Protein AF-W6JVX7-F1 (afdb_monomer)

Organism: NCBI:txid1193182

Structure (mmCIF, N/CA/C/O backbone):
data_AF-W6JVX7-F1
#
_entry.id   AF-W6JVX7-F1
#
loop_
_atom_site.group_PDB
_atom_site.id
_atom_site.type_symbol
_atom_site.label_atom_id
_atom_site.label_alt_id
_atom_site.label_comp_id
_atom_site.label_asym_id
_atom_site.label_entity_id
_atom_site.label_seq_id
_atom_site.pdbx_PDB_ins_code
_atom_site.Cartn_x
_atom_site.Cartn_y
_atom_site.Cartn_z
_atom_site.occupancy
_atom_site.B_iso_or_equiv
_atom_site.auth_seq_id
_atom_site.auth_comp_id
_atom_site.auth_asym_id
_atom_site.auth_atom_id
_atom_site.pdbx_PDB_model_num
ATOM 1 N N . MET A 1 1 ? -18.681 12.977 69.802 1.00 47.47 1 MET A N 1
ATOM 2 C CA . MET A 1 1 ? -18.316 13.254 68.398 1.00 47.47 1 MET A CA 1
ATOM 3 C C . MET A 1 1 ? -19.571 13.137 67.555 1.00 47.47 1 MET A C 1
ATOM 5 O O . MET A 1 1 ? -20.124 12.045 67.528 1.00 47.47 1 MET A O 1
ATOM 9 N N . PRO A 1 2 ? -20.084 14.218 66.951 1.00 42.41 2 PRO A N 1
ATOM 10 C CA . PRO A 1 2 ? -21.195 14.094 66.021 1.00 42.41 2 PRO A CA 1
ATOM 11 C C . PRO A 1 2 ? -20.660 13.590 64.672 1.00 42.41 2 PRO A C 1
ATOM 13 O O . PRO A 1 2 ? -19.755 14.192 64.097 1.00 42.41 2 PRO A O 1
ATOM 16 N N . MET A 1 3 ? -21.196 12.466 64.189 1.00 44.97 3 MET A N 1
ATOM 17 C CA . MET A 1 3 ? -21.076 12.065 62.786 1.00 44.97 3 MET A CA 1
ATOM 18 C C . MET A 1 3 ? -21.808 13.112 61.947 1.00 44.97 3 MET A C 1
ATOM 20 O O . MET A 1 3 ? -23.025 13.249 62.044 1.00 44.97 3 MET A O 1
ATOM 24 N N . VAL A 1 4 ? -21.063 13.867 61.144 1.00 48.16 4 VAL A N 1
ATOM 25 C CA . VAL A 1 4 ? -21.635 14.713 60.099 1.00 48.16 4 VAL A CA 1
ATOM 26 C C . VAL A 1 4 ? -22.159 13.772 59.017 1.00 48.16 4 VAL A C 1
ATOM 28 O O . VAL A 1 4 ? -21.387 13.231 58.231 1.00 48.16 4 VAL A O 1
ATOM 31 N N . THR A 1 5 ? -23.469 13.534 59.002 1.00 51.91 5 THR A N 1
ATOM 32 C CA . THR A 1 5 ? -24.181 12.961 57.854 1.00 51.91 5 THR A CA 1
ATOM 33 C C . THR A 1 5 ? -24.071 13.951 56.696 1.00 51.91 5 THR A C 1
ATOM 35 O O . THR A 1 5 ? -24.864 14.885 56.575 1.00 51.91 5 THR A O 1
ATOM 38 N N . GLY A 1 6 ? -23.014 13.806 55.899 1.00 53.47 6 GLY A N 1
ATOM 39 C CA . GLY A 1 6 ? -22.740 14.618 54.720 1.00 53.47 6 GLY A CA 1
ATOM 40 C C . GLY A 1 6 ? -23.615 14.201 53.548 1.00 53.47 6 GLY A C 1
ATOM 41 O O . GLY A 1 6 ? -23.115 13.569 52.631 1.00 53.47 6 GLY A O 1
ATOM 42 N N . ASP A 1 7 ? -24.907 14.534 53.592 1.00 57.56 7 ASP A N 1
ATOM 43 C CA . ASP A 1 7 ? -25.826 14.152 52.510 1.00 57.56 7 ASP A CA 1
ATOM 44 C C . ASP A 1 7 ? -26.900 15.208 52.195 1.00 57.56 7 ASP A C 1
ATOM 46 O O . ASP A 1 7 ? -28.020 14.899 51.795 1.00 57.56 7 ASP A O 1
ATOM 50 N N . ASN A 1 8 ? -26.594 16.497 52.399 1.00 59.25 8 ASN A N 1
ATOM 51 C CA . ASN A 1 8 ? -27.562 17.562 52.103 1.00 59.25 8 ASN A CA 1
ATOM 52 C C . ASN A 1 8 ? -26.973 18.827 51.460 1.00 59.25 8 ASN A C 1
ATOM 54 O O . ASN A 1 8 ? -27.542 19.907 51.595 1.00 59.25 8 ASN A O 1
ATOM 58 N N . THR A 1 9 ? -25.843 18.717 50.760 1.00 68.94 9 THR A N 1
ATOM 59 C CA . THR A 1 9 ? -25.212 19.852 50.056 1.00 68.94 9 THR A CA 1
ATOM 60 C C . THR A 1 9 ? -25.571 19.939 48.576 1.00 68.94 9 THR A C 1
ATOM 62 O O . THR A 1 9 ? -25.204 20.914 47.929 1.00 68.94 9 THR A O 1
ATOM 65 N N . LEU A 1 10 ? -26.302 18.962 48.032 1.00 75.88 10 LEU A N 1
ATOM 66 C CA . LEU A 1 10 ? -26.732 18.998 46.636 1.00 75.88 10 LEU A CA 1
ATOM 67 C C . LEU A 1 10 ? -27.781 20.090 46.441 1.00 75.88 10 LEU A C 1
ATOM 69 O O . LEU A 1 10 ? -28.845 20.068 47.084 1.00 75.88 10 LEU A O 1
ATOM 73 N N . LEU A 1 11 ? -27.491 21.019 45.534 1.00 87.06 11 LEU A N 1
ATOM 74 C CA . LEU A 1 11 ? -28.440 22.042 45.128 1.00 87.06 11 LEU A CA 1
ATOM 75 C C . LEU A 1 11 ? -29.632 21.374 44.420 1.00 87.06 11 LEU A C 1
ATOM 77 O O . LEU A 1 11 ? -29.508 20.266 43.893 1.00 87.06 11 LEU A O 1
ATOM 81 N N . PRO A 1 12 ? -30.808 22.023 44.374 1.00 86.38 12 PRO 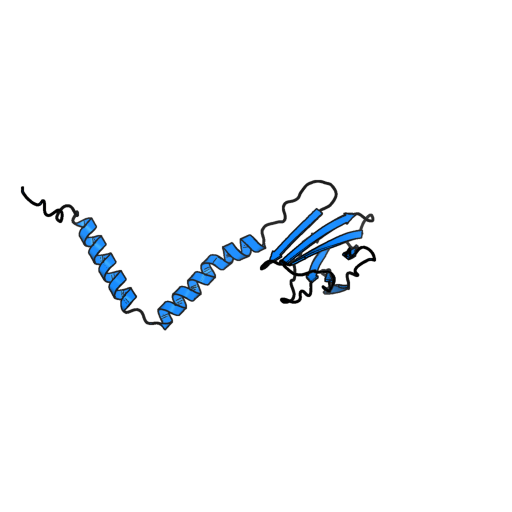A N 1
ATOM 82 C CA . PRO A 1 12 ? -31.968 21.481 43.665 1.00 86.38 12 PRO A CA 1
ATOM 83 C C . PRO A 1 12 ? -31.674 21.110 42.201 1.00 86.38 12 PRO A C 1
ATOM 85 O O . PRO A 1 12 ? -32.183 20.103 41.714 1.00 86.38 12 PRO A O 1
ATOM 88 N N . ALA A 1 13 ? -30.808 21.877 41.531 1.00 85.12 13 ALA A N 1
ATOM 89 C CA . ALA A 1 13 ? -30.354 21.595 40.170 1.00 85.12 13 ALA A CA 1
ATOM 90 C C . ALA A 1 13 ? -29.536 20.295 40.080 1.00 85.12 13 ALA A C 1
ATOM 92 O O . ALA A 1 13 ? -29.781 19.485 39.191 1.00 85.12 13 ALA A O 1
ATOM 93 N N . ASP A 1 14 ? -28.635 20.050 41.035 1.00 88.25 14 ASP A N 1
ATOM 94 C CA . ASP A 1 14 ? -27.823 18.828 41.066 1.00 88.25 14 ASP A CA 1
ATOM 95 C C . ASP A 1 14 ? -28.699 17.593 41.295 1.00 88.25 14 ASP A C 1
ATOM 97 O O . ASP A 1 14 ? -28.493 16.548 40.684 1.00 88.25 14 ASP A O 1
ATOM 101 N N . ARG A 1 15 ? -29.731 17.711 42.141 1.00 87.81 15 ARG A N 1
ATOM 102 C CA . ARG A 1 15 ? -30.694 16.622 42.375 1.00 87.81 15 ARG A CA 1
ATOM 103 C C . ARG A 1 15 ? -31.532 16.327 41.133 1.00 87.81 15 ARG A C 1
ATOM 105 O O . ARG A 1 15 ? -31.779 15.159 40.847 1.00 87.81 15 ARG A O 1
ATOM 112 N N . ALA A 1 16 ? -31.943 17.361 40.400 1.00 87.56 16 ALA A N 1
ATOM 113 C CA . ALA A 1 16 ? -32.663 17.204 39.139 1.00 87.56 16 ALA A CA 1
ATOM 114 C C . ALA A 1 16 ? -31.783 16.543 38.066 1.00 87.56 16 ALA A C 1
ATOM 116 O O . ALA A 1 16 ? -32.229 15.614 37.398 1.00 87.56 16 ALA A O 1
ATOM 117 N N . LEU A 1 17 ? -30.516 16.952 37.962 1.00 89.31 17 LEU A N 1
ATOM 118 C CA . LEU A 1 17 ? -29.544 16.329 37.065 1.00 89.31 17 LEU A CA 1
ATOM 119 C C . LEU A 1 17 ? -29.305 14.856 37.426 1.00 89.31 17 LEU A C 1
ATOM 121 O O . LEU A 1 17 ? -29.320 13.995 36.553 1.00 89.31 17 LEU A O 1
ATOM 125 N N . LEU A 1 18 ? -29.140 14.539 38.713 1.00 92.94 18 LEU A N 1
ATOM 126 C CA . LEU A 1 18 ? -28.975 13.159 39.178 1.00 92.94 18 LEU A CA 1
ATOM 127 C C . LEU A 1 18 ? -30.218 12.297 38.925 1.00 92.94 18 LEU A C 1
ATOM 129 O O . LEU A 1 18 ? -30.080 11.108 38.644 1.00 92.94 18 LEU A O 1
ATOM 133 N N . ALA A 1 19 ? -31.420 12.870 39.011 1.00 91.94 19 ALA A N 1
ATOM 134 C CA . ALA A 1 19 ? -32.652 12.174 38.650 1.00 91.94 19 ALA A CA 1
ATOM 135 C C . ALA A 1 19 ? -32.689 11.851 37.147 1.00 91.94 19 ALA A C 1
ATOM 137 O O . ALA A 1 19 ? -32.933 10.704 36.787 1.00 91.94 19 ALA A O 1
ATOM 138 N N . GLN A 1 20 ? -32.337 12.811 36.288 1.00 90.62 20 GLN A N 1
ATOM 139 C CA . GLN A 1 20 ? -32.249 12.591 34.840 1.00 90.62 20 GLN A CA 1
ATOM 140 C C . GLN A 1 20 ? -31.184 11.549 34.474 1.00 90.62 20 GLN A C 1
ATOM 142 O O . GLN A 1 20 ? -31.431 10.671 33.655 1.00 90.62 20 GLN A O 1
ATOM 147 N N . LEU A 1 21 ? -30.011 11.589 35.112 1.00 89.94 21 LEU A N 1
ATOM 148 C CA . LEU A 1 21 ? -28.963 10.586 34.900 1.00 89.94 21 LEU A CA 1
ATOM 149 C C . LEU A 1 21 ? -29.408 9.184 35.338 1.00 89.94 21 LEU A C 1
ATOM 151 O O . LEU A 1 21 ? -29.054 8.203 34.684 1.00 89.94 21 LEU A O 1
ATOM 155 N N . ARG A 1 22 ? -30.203 9.077 36.411 1.00 91.44 22 ARG A N 1
ATOM 156 C CA . ARG A 1 22 ? -30.812 7.805 36.836 1.00 91.44 22 ARG A CA 1
ATOM 157 C C . ARG A 1 22 ? -31.836 7.287 35.836 1.00 91.44 22 ARG A C 1
ATOM 159 O O . ARG A 1 22 ? -31.836 6.098 35.549 1.00 91.44 22 ARG A O 1
ATOM 166 N N . GLU A 1 23 ? -32.687 8.156 35.303 1.00 91.56 23 GLU A N 1
ATOM 167 C CA . GLU A 1 23 ? -33.650 7.774 34.264 1.00 91.56 23 GLU A CA 1
ATOM 168 C C . GLU A 1 23 ? -32.938 7.286 32.998 1.00 91.56 23 GLU A C 1
ATOM 170 O O . GLU A 1 23 ? -33.301 6.250 32.448 1.00 91.56 23 GLU A O 1
ATOM 175 N N . LEU A 1 24 ? -31.871 7.972 32.583 1.00 86.94 24 LEU A N 1
ATOM 176 C CA . LEU A 1 24 ? -31.071 7.581 31.422 1.00 86.94 24 LEU A CA 1
ATOM 177 C C . LEU A 1 24 ? -30.354 6.240 31.624 1.00 86.94 24 LEU A C 1
ATOM 179 O O . LEU A 1 24 ? -30.345 5.416 30.718 1.00 86.94 24 LEU A O 1
ATOM 183 N N . THR A 1 25 ? -29.793 5.993 32.810 1.00 88.19 25 THR A N 1
ATOM 184 C CA . THR A 1 25 ? -29.136 4.707 33.118 1.00 88.19 25 THR A CA 1
ATOM 185 C C . THR A 1 25 ? -30.131 3.556 33.251 1.00 88.19 25 THR A C 1
ATOM 187 O O . THR A 1 25 ? -29.822 2.437 32.850 1.00 88.19 25 THR A O 1
ATOM 190 N N . ALA A 1 26 ? -31.338 3.810 33.762 1.00 88.44 26 ALA A N 1
ATOM 191 C CA . ALA A 1 26 ? -32.409 2.814 33.757 1.00 88.44 26 ALA A CA 1
ATOM 192 C C . ALA A 1 26 ? -32.857 2.480 32.324 1.00 88.44 26 ALA A C 1
ATOM 194 O O . ALA A 1 26 ? -32.968 1.309 31.975 1.00 88.44 26 ALA A O 1
ATOM 195 N N . ALA A 1 27 ? -33.026 3.496 31.474 1.00 83.19 27 ALA A N 1
ATOM 196 C CA . ALA A 1 27 ? -33.360 3.308 30.065 1.00 83.19 27 ALA A CA 1
ATOM 197 C C . ALA A 1 27 ? -32.256 2.566 29.287 1.00 83.19 27 ALA A C 1
ATOM 199 O O . ALA A 1 27 ? -32.555 1.781 28.392 1.00 83.19 27 ALA A O 1
ATOM 200 N N . GLU A 1 28 ? -30.984 2.778 29.637 1.00 83.44 28 GLU A N 1
ATOM 201 C CA . GLU A 1 28 ? -29.858 2.025 29.075 1.00 83.44 28 GLU A CA 1
ATOM 202 C C . GLU A 1 28 ? -29.895 0.543 29.483 1.00 83.44 28 GLU A C 1
ATOM 204 O O . GLU A 1 28 ? -29.639 -0.325 28.652 1.00 83.44 28 GLU A O 1
ATOM 209 N N . ALA A 1 29 ? -30.267 0.236 30.730 1.00 83.62 29 ALA A N 1
ATOM 210 C CA . ALA A 1 29 ? -30.398 -1.142 31.210 1.00 83.62 29 ALA A CA 1
ATOM 211 C C . ALA A 1 29 ? -31.567 -1.907 30.559 1.00 83.62 29 ALA A C 1
ATOM 213 O O . ALA A 1 29 ? -31.525 -3.132 30.465 1.00 83.62 29 ALA A O 1
ATOM 214 N N . GLU A 1 30 ? -32.597 -1.191 30.110 1.00 88.56 30 GLU A N 1
ATOM 215 C CA . GLU A 1 30 ? -33.752 -1.740 29.387 1.00 88.56 30 GLU A CA 1
ATOM 216 C C . GLU A 1 30 ? -33.559 -1.738 27.860 1.00 88.56 30 GLU A C 1
ATOM 218 O O . GLU A 1 30 ? -34.461 -2.131 27.116 1.00 88.56 30 GLU A O 1
ATOM 223 N N . MET A 1 31 ? -32.392 -1.301 27.375 1.00 86.31 31 MET A N 1
ATOM 224 C CA . MET A 1 31 ? -32.110 -1.207 25.949 1.00 86.31 31 MET A CA 1
ATOM 225 C C . MET A 1 31 ? -32.071 -2.599 25.299 1.00 86.31 31 MET A C 1
ATOM 227 O O . MET A 1 31 ? -31.324 -3.468 25.752 1.00 86.31 31 MET A O 1
ATOM 231 N N . PRO A 1 32 ? -32.814 -2.814 24.200 1.00 91.69 32 PRO A N 1
ATOM 232 C CA . PRO A 1 32 ? -32.719 -4.041 23.419 1.00 91.69 32 PRO A CA 1
ATOM 233 C C . PRO A 1 32 ? -31.308 -4.284 22.855 1.00 91.69 32 PRO A C 1
ATOM 235 O O . PRO A 1 32 ? -30.628 -3.354 22.408 1.00 91.69 32 PRO A O 1
ATOM 238 N N . ASP A 1 33 ? -30.878 -5.548 22.835 1.00 85.88 33 ASP A N 1
ATOM 239 C CA . ASP A 1 33 ? -29.528 -5.945 22.402 1.00 85.88 33 ASP A CA 1
ATOM 240 C C . ASP A 1 33 ? -29.208 -5.536 20.953 1.00 85.88 33 ASP A C 1
ATOM 242 O O . ASP A 1 33 ? -28.068 -5.196 20.628 1.00 85.88 33 ASP A O 1
ATOM 246 N N . ASP A 1 34 ? -30.207 -5.545 20.072 1.00 76.06 34 ASP A N 1
ATOM 247 C CA . ASP A 1 34 ? -30.092 -5.132 18.672 1.00 76.06 34 ASP A CA 1
ATOM 248 C C . ASP A 1 34 ? -29.841 -3.623 18.531 1.00 76.06 34 ASP A C 1
ATOM 250 O O . ASP A 1 34 ? -29.006 -3.207 17.724 1.00 76.06 34 ASP A O 1
ATOM 254 N N . VAL A 1 35 ? -30.484 -2.807 19.366 1.00 83.06 35 VAL A N 1
ATOM 255 C CA . VAL A 1 35 ? -30.248 -1.359 19.447 1.00 83.06 35 VAL A CA 1
ATOM 256 C C . VAL A 1 35 ? -28.847 -1.073 19.987 1.00 83.06 35 VAL A C 1
ATOM 258 O O . VAL A 1 35 ? -28.127 -0.246 19.422 1.00 83.06 35 VAL A O 1
ATOM 261 N N . ALA A 1 36 ? -28.412 -1.800 21.019 1.00 82.25 36 ALA A N 1
ATOM 262 C CA . ALA A 1 36 ? -27.062 -1.671 21.561 1.00 82.25 36 ALA A CA 1
ATOM 263 C C . ALA A 1 36 ? -25.987 -2.065 20.529 1.00 82.25 36 ALA A C 1
ATOM 265 O O . ALA A 1 36 ? -24.951 -1.403 20.416 1.00 82.25 36 ALA A O 1
ATOM 266 N N . LEU A 1 37 ? -26.227 -3.123 19.746 1.00 78.00 37 LEU A N 1
ATOM 267 C CA . LEU A 1 37 ? -25.353 -3.535 18.645 1.00 78.00 37 LEU A CA 1
ATOM 268 C C . LEU A 1 37 ? -25.314 -2.495 17.522 1.00 78.00 37 LEU A C 1
ATOM 270 O O . LEU A 1 37 ? -24.227 -2.163 17.052 1.00 78.00 37 LEU A O 1
ATOM 274 N N . ALA A 1 38 ? -26.462 -1.946 17.123 1.00 74.62 38 ALA A N 1
ATOM 275 C CA . ALA A 1 38 ? -26.537 -0.896 16.110 1.00 74.62 38 ALA A CA 1
ATOM 276 C C . ALA A 1 38 ? -25.807 0.386 16.546 1.00 74.62 38 ALA A C 1
ATOM 278 O O . ALA A 1 38 ? -25.065 0.965 15.752 1.00 74.62 38 ALA A O 1
ATOM 279 N N . ALA A 1 39 ? -25.946 0.798 17.809 1.00 77.31 39 ALA A N 1
ATOM 280 C CA . ALA A 1 39 ? -25.241 1.956 18.357 1.00 77.31 39 ALA A CA 1
ATOM 281 C C . ALA A 1 39 ? -23.716 1.744 18.389 1.00 77.31 39 ALA A C 1
ATOM 283 O O . ALA A 1 39 ? -22.958 2.608 17.944 1.00 77.31 39 ALA A O 1
ATOM 284 N N . LYS A 1 40 ? -23.254 0.566 18.833 1.00 77.81 40 LYS A N 1
ATOM 285 C CA . LYS A 1 40 ? -21.827 0.189 18.811 1.00 77.81 40 LYS A CA 1
ATOM 286 C C . LYS A 1 40 ? -21.274 0.135 17.391 1.00 77.81 40 LYS A C 1
ATOM 288 O O . LYS A 1 40 ? -20.166 0.610 17.149 1.00 77.81 40 LYS A O 1
ATOM 293 N N . ALA A 1 41 ? -22.050 -0.411 16.456 1.00 70.56 41 ALA A N 1
ATOM 294 C CA . ALA A 1 41 ? -21.688 -0.432 15.049 1.00 70.56 41 ALA A CA 1
ATOM 295 C C . ALA A 1 41 ? -21.541 0.998 14.518 1.00 70.56 41 ALA A C 1
ATOM 297 O O . ALA A 1 41 ? -20.490 1.319 13.978 1.00 70.56 41 ALA A O 1
ATOM 298 N N . ALA A 1 42 ? -22.521 1.879 14.748 1.00 71.31 42 ALA A N 1
ATOM 299 C CA . ALA A 1 42 ? -22.484 3.277 14.316 1.00 71.31 42 ALA A CA 1
ATOM 300 C C . ALA A 1 42 ? -21.292 4.061 14.896 1.00 71.31 42 ALA A C 1
ATOM 302 O O . ALA A 1 42 ? -20.692 4.872 14.194 1.00 71.31 42 ALA A O 1
ATOM 303 N N . GLN A 1 43 ? -20.888 3.785 16.138 1.00 68.25 43 GLN A N 1
ATOM 304 C CA . GLN A 1 43 ? -19.709 4.415 16.735 1.00 68.25 43 GLN A CA 1
ATOM 305 C C . GLN A 1 43 ? -18.396 3.997 16.054 1.00 68.25 43 GLN A C 1
ATOM 307 O O . GLN A 1 43 ? -17.481 4.812 15.951 1.00 68.25 43 GLN A O 1
ATOM 312 N N . GLY A 1 44 ? -18.325 2.776 15.514 1.00 61.78 44 GLY A N 1
ATOM 313 C CA . GLY A 1 44 ? -17.215 2.350 14.658 1.00 61.78 44 GLY A CA 1
ATOM 314 C C . GLY A 1 44 ? -17.080 3.212 13.400 1.00 61.78 44 GLY A C 1
ATOM 315 O O . GLY A 1 44 ? -15.968 3.532 12.996 1.00 61.78 44 GLY A O 1
ATOM 316 N N . TRP A 1 45 ? -18.199 3.683 12.839 1.00 60.09 45 TRP A N 1
ATOM 317 C CA . TRP A 1 45 ? -18.188 4.586 11.683 1.00 60.09 45 TRP A CA 1
ATOM 318 C C . TRP A 1 45 ? -17.747 6.010 12.033 1.00 60.09 45 TRP A C 1
ATOM 320 O O . TRP A 1 45 ? -17.210 6.699 11.174 1.00 60.09 45 TRP A O 1
ATOM 330 N N . GLY A 1 46 ? -17.901 6.446 13.288 1.00 64.81 46 GLY A N 1
ATOM 331 C CA . GLY A 1 46 ? -17.446 7.769 13.732 1.00 64.81 46 GLY A CA 1
ATOM 332 C C . GLY A 1 46 ? -15.922 7.944 13.711 1.00 64.81 46 GLY A C 1
ATOM 333 O O . GLY A 1 46 ? -15.437 9.062 13.563 1.00 64.81 46 GLY A O 1
ATOM 334 N N . ASN A 1 47 ? -15.170 6.844 13.810 1.00 61.69 47 ASN A N 1
ATOM 335 C CA . ASN A 1 47 ? -13.707 6.852 13.739 1.00 61.69 47 ASN A CA 1
ATOM 336 C C . ASN A 1 47 ? -13.165 6.521 12.345 1.00 61.69 47 ASN A C 1
ATOM 338 O O . ASN A 1 47 ? -11.962 6.663 12.132 1.00 61.69 47 ASN A O 1
ATOM 342 N N . ILE A 1 48 ? -14.022 6.130 11.393 1.00 63.91 48 ILE A N 1
ATOM 343 C CA . ILE A 1 48 ? -13.595 5.813 10.024 1.00 63.91 48 ILE A CA 1
ATOM 344 C C . ILE A 1 48 ? -12.886 7.009 9.395 1.00 63.91 48 ILE A C 1
ATOM 346 O O . ILE A 1 48 ? -11.851 6.821 8.772 1.00 63.91 48 ILE A O 1
ATOM 350 N N . ASP A 1 49 ? -13.357 8.236 9.611 1.00 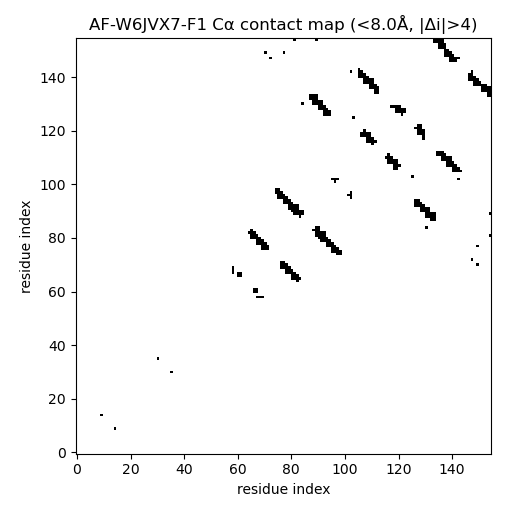63.97 49 ASP A N 1
ATOM 351 C CA . ASP A 1 49 ? -12.698 9.421 9.052 1.00 63.97 49 ASP A CA 1
ATOM 352 C C . ASP A 1 49 ? -11.315 9.673 9.669 1.00 63.97 49 ASP A C 1
ATOM 354 O O . ASP A 1 49 ? -10.402 10.107 8.972 1.00 63.97 49 ASP A O 1
ATOM 358 N N . ALA A 1 50 ? -11.121 9.363 10.955 1.00 63.75 50 ALA A N 1
ATOM 359 C CA . ALA A 1 50 ? -9.823 9.480 11.621 1.00 63.75 50 ALA A CA 1
ATOM 360 C C . ALA A 1 50 ? -8.852 8.371 11.183 1.00 63.75 50 ALA A C 1
ATOM 362 O O . ALA A 1 50 ? -7.667 8.631 10.976 1.00 63.75 50 ALA A O 1
ATOM 363 N N . GLU A 1 51 ? -9.351 7.149 10.994 1.00 62.00 51 GLU A N 1
ATOM 364 C CA . GLU A 1 51 ? -8.582 6.022 10.460 1.00 62.00 51 GLU A CA 1
ATOM 365 C C . GLU A 1 51 ? -8.224 6.235 8.981 1.00 62.00 51 GLU A C 1
ATOM 367 O O . GLU A 1 51 ? -7.083 6.007 8.581 1.00 62.00 51 GLU A O 1
ATOM 372 N N . LEU A 1 52 ? -9.153 6.764 8.180 1.00 59.19 52 LEU A N 1
ATOM 373 C CA . LEU A 1 52 ? -8.905 7.185 6.802 1.00 59.19 52 LEU A CA 1
ATOM 374 C C . LEU A 1 52 ? -7.920 8.355 6.751 1.00 59.19 52 LEU A C 1
ATOM 376 O O . LEU A 1 52 ? -7.001 8.323 5.944 1.00 59.19 52 LEU A O 1
ATOM 380 N N . ALA A 1 53 ? -8.037 9.353 7.629 1.00 63.44 53 ALA A N 1
ATOM 381 C CA . ALA A 1 53 ? -7.077 10.453 7.707 1.00 63.44 53 ALA A CA 1
ATOM 382 C C . ALA A 1 53 ? -5.673 9.976 8.114 1.00 63.44 53 ALA A C 1
ATOM 384 O O . ALA A 1 53 ? -4.683 10.502 7.610 1.00 63.44 53 ALA A O 1
ATOM 385 N N . ALA A 1 54 ? -5.569 8.960 8.977 1.00 61.84 54 ALA A N 1
ATOM 386 C CA . ALA A 1 54 ? -4.298 8.325 9.316 1.00 61.84 54 ALA A CA 1
ATOM 387 C C . ALA A 1 54 ? -3.710 7.533 8.134 1.00 61.84 54 ALA A C 1
ATOM 389 O O . ALA A 1 54 ? -2.502 7.563 7.920 1.00 61.84 54 ALA A O 1
ATOM 390 N N . LEU A 1 55 ? -4.552 6.874 7.333 1.00 55.50 55 LEU A N 1
ATOM 391 C CA . LEU A 1 55 ? -4.142 6.181 6.104 1.00 55.50 55 LEU A CA 1
ATOM 392 C C . LEU A 1 55 ? -3.771 7.144 4.962 1.00 55.50 55 LEU A C 1
ATOM 394 O O . LEU A 1 55 ? -2.985 6.781 4.089 1.00 55.50 55 LEU A O 1
ATOM 398 N N . VAL A 1 56 ? -4.335 8.354 4.966 1.00 54.94 56 VAL A N 1
ATOM 399 C CA . VAL A 1 56 ? -4.105 9.417 3.972 1.00 54.94 56 VAL A CA 1
ATOM 400 C C . VAL A 1 56 ? -3.037 10.413 4.444 1.00 54.94 56 VAL A C 1
ATOM 402 O O . VAL A 1 56 ? -2.731 11.353 3.713 1.00 54.94 56 VAL A O 1
ATOM 405 N N . GLN A 1 57 ? -2.426 10.226 5.626 1.00 44.44 57 GLN A N 1
ATOM 406 C CA . GLN A 1 57 ? -1.310 11.076 6.050 1.00 44.44 57 GLN A CA 1
ATOM 407 C C . GLN A 1 57 ? -0.232 11.075 4.968 1.00 44.44 57 GLN A C 1
ATOM 409 O O . GLN A 1 57 ? 0.361 10.042 4.651 1.00 44.44 57 GLN A O 1
ATOM 414 N N . GLU A 1 58 ? -0.017 12.254 4.382 1.00 48.53 58 GLU A N 1
ATOM 415 C CA . GLU A 1 58 ? 0.955 12.429 3.319 1.00 48.53 58 GLU A CA 1
ATOM 416 C C . GLU A 1 58 ? 2.343 12.025 3.834 1.00 48.53 58 GLU A C 1
ATOM 418 O O . GLU A 1 58 ? 2.749 12.436 4.929 1.00 48.53 58 GLU A O 1
ATOM 423 N N . PRO A 1 59 ? 3.092 11.224 3.063 1.00 50.97 59 PRO A N 1
ATOM 424 C CA . PRO A 1 59 ? 4.444 10.849 3.427 1.00 50.97 59 PRO A CA 1
ATOM 425 C C . PRO A 1 59 ? 5.285 12.115 3.594 1.00 50.97 59 PRO A C 1
ATOM 427 O O . PRO A 1 59 ? 5.327 12.984 2.721 1.00 50.97 59 PRO A O 1
ATOM 430 N N . VAL A 1 60 ? 5.950 12.220 4.745 1.00 46.22 60 VAL A N 1
ATOM 431 C CA . VAL A 1 60 ? 6.821 13.349 5.077 1.00 46.22 60 VAL A CA 1
ATOM 432 C C . VAL A 1 60 ? 7.928 13.442 4.028 1.00 46.22 60 VAL A C 1
ATOM 434 O O . VAL A 1 60 ? 8.824 12.601 3.971 1.00 46.22 60 VAL A O 1
ATOM 437 N N . LEU A 1 61 ? 7.864 14.489 3.203 1.00 44.50 61 LEU A N 1
ATOM 438 C CA . LEU A 1 61 ? 8.858 14.814 2.185 1.00 44.50 61 LEU A CA 1
ATOM 439 C C . LEU A 1 61 ? 10.193 15.177 2.851 1.00 44.50 61 LEU A C 1
ATOM 441 O O . LEU A 1 61 ? 10.448 16.333 3.199 1.00 44.50 61 LEU A O 1
ATOM 445 N N . THR A 1 62 ? 11.082 14.202 3.018 1.00 44.75 62 THR A N 1
ATOM 446 C CA . THR A 1 62 ? 12.473 14.468 3.388 1.00 44.75 62 THR A CA 1
ATOM 447 C C . THR A 1 62 ? 13.231 14.933 2.150 1.00 44.75 62 THR A C 1
ATOM 449 O O . THR A 1 62 ? 13.584 14.143 1.282 1.00 44.75 62 THR A O 1
ATOM 452 N N . ARG A 1 63 ? 13.438 16.250 2.053 1.00 40.84 63 ARG A N 1
ATOM 453 C CA . ARG A 1 63 ? 14.203 16.924 0.997 1.00 40.84 63 ARG A CA 1
ATOM 454 C C . ARG A 1 63 ? 15.600 16.304 0.840 1.00 40.84 63 ARG A C 1
ATOM 456 O O . ARG A 1 63 ? 16.443 16.472 1.718 1.00 40.84 63 ARG A O 1
ATOM 463 N N . GLY A 1 64 ? 15.844 15.702 -0.321 1.00 38.62 64 GLY A N 1
ATOM 464 C CA . GLY A 1 64 ? 17.172 15.335 -0.810 1.00 38.62 64 GLY A CA 1
ATOM 465 C C . GLY A 1 64 ? 17.086 14.479 -2.068 1.00 38.62 64 GLY A C 1
ATOM 466 O O . GLY A 1 64 ? 17.295 13.287 -1.955 1.00 38.62 64 GLY A O 1
ATOM 467 N N . ASP A 1 65 ? 16.726 15.069 -3.216 1.00 53.78 65 ASP A N 1
ATOM 468 C CA . AS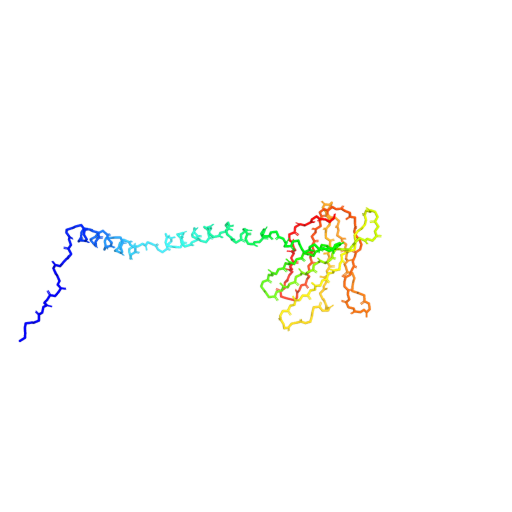P A 1 65 ? 16.750 14.529 -4.600 1.00 53.78 65 ASP A CA 1
ATOM 469 C C . ASP A 1 65 ? 16.183 13.115 -4.890 1.00 53.78 65 ASP A C 1
ATOM 471 O O . ASP A 1 65 ? 16.091 12.710 -6.049 1.00 53.78 65 ASP A O 1
ATOM 475 N N . GLY A 1 66 ? 15.701 12.412 -3.871 1.00 59.50 66 GLY A N 1
ATOM 476 C CA . GLY A 1 66 ? 14.940 11.179 -3.908 1.00 59.50 66 GLY A CA 1
ATOM 477 C C . GLY A 1 66 ? 13.726 11.318 -2.996 1.00 59.50 66 GLY A C 1
ATOM 478 O O . GLY A 1 66 ? 13.764 12.001 -1.970 1.00 59.50 66 GLY A O 1
ATOM 479 N N . THR A 1 67 ? 12.614 10.722 -3.412 1.00 75.00 67 THR A N 1
ATOM 480 C CA . THR A 1 67 ? 11.372 10.722 -2.628 1.00 75.00 67 THR A CA 1
ATOM 481 C C . THR A 1 67 ? 11.190 9.343 -2.020 1.00 75.00 67 THR A C 1
ATOM 483 O O . THR A 1 67 ? 11.348 8.348 -2.720 1.00 75.00 67 THR A O 1
ATOM 486 N N . ALA A 1 68 ? 10.883 9.273 -0.726 1.00 82.94 68 ALA A N 1
ATOM 487 C CA . ALA A 1 68 ? 10.626 8.015 -0.038 1.00 82.94 68 ALA A CA 1
ATOM 488 C C . ALA A 1 68 ? 9.171 7.962 0.436 1.00 82.94 68 ALA A C 1
ATOM 490 O O . ALA A 1 68 ? 8.688 8.888 1.085 1.00 82.94 68 ALA A O 1
ATOM 491 N N . TYR A 1 69 ? 8.492 6.861 0.131 1.00 85.69 69 TYR A N 1
ATOM 492 C CA . TYR A 1 69 ? 7.131 6.564 0.566 1.00 85.69 69 TYR A CA 1
ATOM 493 C C . TYR A 1 69 ? 7.188 5.372 1.518 1.00 85.69 69 TYR A C 1
ATOM 495 O O . TYR A 1 69 ? 7.761 4.351 1.155 1.00 85.69 69 TYR A O 1
ATOM 503 N N . SER A 1 70 ? 6.629 5.474 2.725 1.00 88.31 70 SER A N 1
ATOM 504 C CA . SER A 1 70 ? 6.538 4.341 3.657 1.00 88.31 70 SER A CA 1
ATOM 505 C C . SER A 1 70 ? 5.082 4.071 4.014 1.00 88.31 70 SER A C 1
ATOM 507 O O . SER A 1 70 ? 4.320 4.996 4.291 1.00 88.31 70 SER A O 1
ATOM 509 N N . PHE A 1 71 ? 4.707 2.796 3.985 1.00 87.12 71 PHE A N 1
ATOM 510 C CA . PHE A 1 71 ? 3.371 2.299 4.271 1.00 87.12 71 PHE A CA 1
ATOM 511 C C . PHE A 1 71 ? 3.484 1.160 5.277 1.00 87.12 71 PHE A C 1
ATOM 513 O O . PHE A 1 71 ? 4.123 0.148 4.988 1.00 87.12 71 PHE A O 1
ATOM 520 N N . ALA A 1 72 ? 2.849 1.301 6.439 1.00 87.50 72 ALA A N 1
ATOM 521 C CA . ALA A 1 72 ? 2.872 0.292 7.491 1.00 87.50 72 ALA A CA 1
ATOM 522 C C . ALA A 1 72 ? 1.458 -0.211 7.804 1.00 87.50 72 ALA A C 1
ATOM 524 O O . ALA A 1 72 ? 0.561 0.578 8.087 1.00 87.50 72 ALA A O 1
ATOM 525 N N . VAL A 1 73 ? 1.263 -1.531 7.781 1.00 83.69 73 VAL A N 1
ATOM 526 C CA . VAL A 1 73 ? -0.010 -2.187 8.111 1.00 83.69 73 VAL A CA 1
ATOM 527 C C . VAL A 1 73 ? 0.262 -3.452 8.919 1.00 83.69 73 VAL A C 1
ATOM 529 O O . VAL A 1 73 ? 0.901 -4.387 8.439 1.00 83.69 73 VAL A O 1
ATOM 532 N N . ALA A 1 74 ? -0.263 -3.500 10.149 1.00 84.44 74 ALA A N 1
ATOM 533 C CA . ALA A 1 74 ? -0.254 -4.687 11.011 1.00 84.44 74 ALA A CA 1
ATOM 534 C C . ALA A 1 74 ? 1.119 -5.396 11.083 1.00 84.44 74 ALA A C 1
ATOM 536 O O . ALA A 1 74 ? 1.224 -6.589 10.807 1.00 84.44 74 ALA A O 1
ATOM 537 N N . GLY A 1 75 ? 2.180 -4.645 11.407 1.00 84.50 75 GLY A N 1
ATOM 538 C CA . GLY A 1 75 ? 3.543 -5.177 11.574 1.00 84.50 75 GLY A CA 1
ATOM 539 C C . GLY A 1 75 ? 4.322 -5.447 10.279 1.00 84.50 75 GLY A C 1
ATOM 540 O O . GLY A 1 75 ? 5.443 -5.953 10.349 1.00 84.50 75 GLY A O 1
ATOM 541 N N . ARG A 1 76 ? 3.755 -5.100 9.117 1.00 87.81 76 ARG A N 1
ATOM 542 C CA . ARG A 1 76 ? 4.408 -5.136 7.801 1.00 87.81 76 ARG A CA 1
ATOM 543 C C . ARG A 1 76 ? 4.651 -3.713 7.312 1.00 87.81 76 ARG A C 1
ATOM 545 O O . ARG A 1 76 ? 3.766 -2.871 7.448 1.00 87.81 76 ARG A O 1
ATOM 552 N N . GLU A 1 77 ? 5.819 -3.450 6.743 1.00 89.44 77 GLU A N 1
ATOM 553 C CA . GLU A 1 77 ? 6.203 -2.158 6.168 1.00 89.44 77 GLU A CA 1
ATOM 554 C C . GLU A 1 77 ? 6.631 -2.348 4.706 1.00 89.44 77 GLU A C 1
ATOM 556 O O . GLU A 1 77 ? 7.440 -3.226 4.396 1.00 89.44 77 GLU A O 1
ATOM 561 N N . ILE A 1 78 ? 6.102 -1.508 3.816 1.00 91.62 78 ILE A N 1
ATOM 562 C CA . ILE A 1 78 ? 6.591 -1.317 2.450 1.00 91.62 78 ILE A CA 1
ATOM 563 C C . ILE A 1 78 ? 7.168 0.091 2.378 1.00 91.62 78 ILE A C 1
ATOM 565 O O . ILE A 1 78 ? 6.440 1.070 2.540 1.00 91.62 78 ILE A O 1
ATOM 569 N N . ARG A 1 79 ? 8.462 0.199 2.093 1.00 92.56 79 ARG A N 1
ATOM 570 C CA . ARG A 1 79 ? 9.140 1.464 1.821 1.00 92.56 79 ARG A CA 1
ATOM 571 C C . ARG A 1 79 ? 9.583 1.497 0.365 1.00 92.56 79 ARG A C 1
ATOM 573 O O . ARG A 1 79 ? 10.216 0.563 -0.110 1.00 92.56 79 ARG A O 1
ATOM 580 N N . VAL A 1 80 ? 9.250 2.569 -0.337 1.00 92.88 80 VAL A N 1
ATOM 581 C CA . VAL A 1 80 ? 9.594 2.789 -1.741 1.00 92.88 80 VAL A CA 1
ATOM 582 C C . VAL A 1 80 ? 10.476 4.017 -1.830 1.00 92.88 80 VAL A C 1
ATOM 584 O O . VAL A 1 80 ? 10.038 5.114 -1.492 1.00 92.88 80 VAL A O 1
ATOM 587 N N . GLU A 1 81 ? 11.703 3.838 -2.291 1.00 92.50 81 GLU A N 1
ATOM 588 C CA . GLU A 1 81 ? 12.645 4.923 -2.546 1.00 92.50 81 GLU A CA 1
ATOM 589 C C . GLU A 1 81 ? 12.692 5.195 -4.046 1.00 92.50 81 GLU A C 1
ATOM 591 O O . GLU A 1 81 ? 12.810 4.275 -4.854 1.00 92.50 81 GLU A O 1
ATOM 596 N N . VAL A 1 82 ? 12.535 6.460 -4.422 1.00 90.62 82 VAL A N 1
ATOM 597 C CA . VAL A 1 82 ? 12.389 6.888 -5.811 1.00 90.62 82 VAL A CA 1
ATOM 598 C C . VAL A 1 82 ? 13.615 7.679 -6.226 1.00 90.62 82 VAL A C 1
ATOM 600 O O . VAL A 1 82 ? 13.865 8.761 -5.694 1.00 90.62 82 VAL A O 1
ATOM 603 N N . GLU A 1 83 ? 14.330 7.169 -7.224 1.00 89.69 83 GLU A N 1
ATOM 604 C CA . GLU A 1 83 ? 15.538 7.780 -7.773 1.00 89.69 83 GLU A CA 1
ATOM 605 C C . GLU A 1 83 ? 15.357 8.169 -9.250 1.00 89.69 83 GLU A C 1
ATOM 607 O O . GLU A 1 83 ? 14.743 7.433 -10.034 1.00 89.69 83 GLU A O 1
ATOM 612 N N . PRO A 1 84 ? 15.896 9.315 -9.694 1.00 87.81 84 PRO A N 1
ATOM 613 C CA . PRO A 1 84 ? 15.901 9.677 -11.106 1.00 87.81 84 PRO A CA 1
ATOM 614 C C . PRO A 1 84 ? 16.938 8.854 -11.894 1.00 87.81 84 PRO A C 1
ATOM 616 O O . PRO A 1 84 ? 18.128 8.913 -11.612 1.00 87.81 84 PRO A O 1
ATOM 619 N N . VAL A 1 85 ? 16.503 8.153 -12.951 1.00 87.62 85 VAL A N 1
ATOM 620 C CA . VAL A 1 85 ? 17.396 7.403 -13.879 1.00 87.62 85 VAL A CA 1
ATOM 621 C C . VAL A 1 85 ? 17.361 7.979 -15.306 1.00 87.62 85 VAL A C 1
ATOM 623 O O . VAL A 1 85 ? 17.900 7.434 -16.265 1.00 87.62 85 VAL A O 1
ATOM 626 N N . GLY A 1 86 ? 16.730 9.139 -15.477 1.00 81.38 86 GLY A N 1
ATOM 627 C CA . GLY A 1 86 ? 16.675 9.862 -16.742 1.00 81.38 86 GLY A CA 1
ATOM 628 C C . GLY A 1 86 ? 15.609 10.951 -16.735 1.00 81.38 86 GLY A C 1
ATOM 629 O O . GLY A 1 86 ? 14.979 11.232 -15.715 1.00 81.38 86 GLY A O 1
ATOM 630 N N . TYR A 1 87 ? 15.366 11.548 -17.904 1.00 76.75 87 TYR A N 1
ATOM 631 C CA . TYR A 1 87 ? 14.459 12.695 -18.033 1.00 76.75 87 TYR A CA 1
ATOM 632 C C . TYR A 1 87 ? 12.992 12.370 -17.680 1.00 76.75 87 TYR A C 1
ATOM 634 O O . TYR A 1 87 ? 12.287 13.219 -17.145 1.00 76.75 87 TYR A O 1
ATOM 642 N N . ARG A 1 88 ? 12.526 11.137 -17.942 1.00 83.69 88 ARG A N 1
ATOM 643 C CA . ARG A 1 88 ? 11.134 10.685 -17.699 1.00 83.69 88 ARG A CA 1
ATOM 644 C C . ARG A 1 88 ? 11.027 9.296 -17.067 1.00 83.69 88 ARG A C 1
ATOM 646 O O . ARG A 1 88 ? 9.987 8.651 -17.163 1.00 83.69 88 ARG A O 1
ATOM 653 N N . ARG A 1 89 ? 12.122 8.809 -16.486 1.00 87.50 89 ARG A N 1
ATOM 654 C CA . ARG A 1 89 ? 12.179 7.487 -15.860 1.00 87.50 89 ARG A CA 1
ATOM 655 C C . ARG A 1 89 ? 12.608 7.638 -14.413 1.00 87.50 89 ARG A C 1
ATOM 657 O O . ARG A 1 89 ? 13.445 8.489 -14.082 1.00 87.50 89 ARG A O 1
ATOM 664 N N . ARG A 1 90 ? 12.006 6.817 -13.568 1.00 91.00 90 ARG A N 1
ATOM 665 C CA . ARG A 1 90 ? 12.314 6.702 -12.151 1.00 91.00 90 ARG A CA 1
ATOM 666 C C . ARG A 1 90 ? 12.642 5.255 -11.854 1.00 91.00 90 ARG A C 1
ATOM 668 O O . ARG A 1 90 ? 12.035 4.358 -12.434 1.00 91.00 90 ARG A O 1
ATOM 675 N N . ARG A 1 91 ? 13.604 5.043 -10.972 1.00 93.19 91 ARG A N 1
ATOM 676 C CA . ARG A 1 91 ? 13.854 3.749 -10.356 1.00 93.19 91 ARG A CA 1
ATOM 677 C C . ARG A 1 91 ? 13.167 3.738 -9.007 1.00 93.19 91 ARG A C 1
ATOM 679 O O . ARG A 1 91 ? 13.304 4.685 -8.241 1.00 93.19 91 ARG A O 1
ATOM 686 N N . LEU A 1 92 ? 12.403 2.685 -8.771 1.00 93.81 92 LEU A N 1
ATOM 687 C CA . LEU A 1 92 ? 11.774 2.400 -7.495 1.00 93.81 92 LEU A CA 1
ATOM 688 C C . LEU A 1 92 ? 12.592 1.309 -6.826 1.00 93.81 92 LEU A C 1
ATOM 690 O O . LEU A 1 92 ? 12.670 0.215 -7.377 1.00 93.81 92 LEU A O 1
ATOM 694 N N . ASN A 1 93 ? 13.164 1.601 -5.665 1.00 93.81 93 ASN A N 1
ATOM 695 C CA . ASN A 1 93 ? 13.790 0.616 -4.793 1.00 93.81 93 ASN A CA 1
ATOM 696 C C . ASN A 1 93 ? 12.785 0.271 -3.687 1.00 93.81 93 ASN A C 1
ATOM 698 O O . ASN A 1 93 ? 12.373 1.142 -2.919 1.00 93.81 93 ASN A O 1
ATOM 702 N N . VAL A 1 94 ? 12.335 -0.983 -3.639 1.00 93.69 94 VAL A N 1
ATOM 703 C CA . VAL A 1 94 ? 11.295 -1.450 -2.717 1.00 93.69 94 VAL A CA 1
ATOM 704 C C . VAL A 1 94 ? 11.930 -2.232 -1.576 1.00 93.69 94 VAL A C 1
ATOM 706 O O . VAL A 1 94 ? 12.482 -3.315 -1.760 1.00 93.69 94 VAL A O 1
ATOM 709 N N . VAL A 1 95 ? 11.797 -1.701 -0.369 1.00 91.50 95 VAL A N 1
ATOM 710 C CA . VAL A 1 95 ? 12.244 -2.326 0.870 1.00 91.50 95 VAL A CA 1
ATOM 711 C C . VAL A 1 95 ? 11.025 -2.848 1.614 1.00 91.50 95 VAL A C 1
ATOM 713 O O . VAL A 1 95 ? 10.084 -2.107 1.896 1.00 91.50 95 VAL A O 1
ATOM 716 N N . LEU A 1 96 ? 11.049 -4.133 1.948 1.00 91.31 96 LEU A N 1
ATOM 717 C CA . LEU A 1 96 ? 10.001 -4.786 2.721 1.00 91.31 96 LEU A CA 1
ATOM 7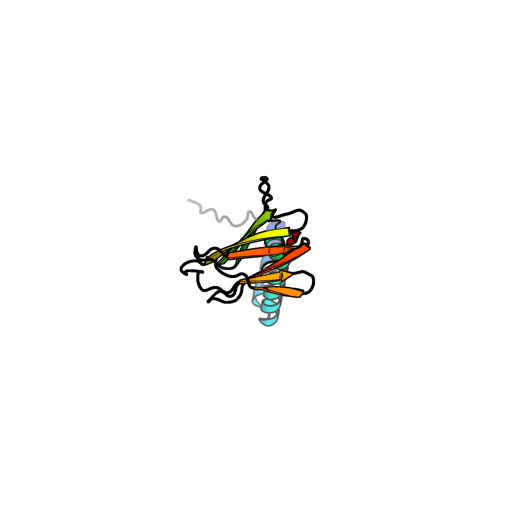18 C C . LEU A 1 96 ? 10.507 -5.083 4.127 1.00 91.31 96 LEU A C 1
ATOM 720 O O . LEU A 1 96 ? 11.665 -5.467 4.303 1.00 91.31 96 LEU A O 1
ATOM 724 N N . ARG A 1 97 ? 9.634 -4.961 5.125 1.00 88.38 97 ARG A N 1
ATOM 725 C CA . ARG A 1 97 ? 9.883 -5.462 6.480 1.00 88.38 97 ARG A CA 1
ATOM 726 C C . ARG A 1 97 ? 8.647 -6.167 7.010 1.00 88.38 97 ARG A C 1
ATOM 728 O O . ARG A 1 97 ? 7.539 -5.665 6.864 1.00 88.38 97 ARG A O 1
ATOM 735 N N . GLU A 1 98 ? 8.851 -7.299 7.666 1.00 86.81 98 GLU A N 1
ATOM 736 C CA . GLU A 1 98 ? 7.809 -8.034 8.377 1.00 86.81 98 GLU A CA 1
ATOM 737 C C . GLU A 1 98 ? 8.365 -8.462 9.737 1.00 86.81 98 GLU A C 1
ATOM 739 O O . GLU A 1 98 ? 9.470 -8.998 9.837 1.00 86.81 98 GLU A O 1
ATOM 744 N N . ALA A 1 99 ? 7.634 -8.172 10.812 1.00 81.94 99 ALA A N 1
ATOM 745 C CA . ALA A 1 99 ? 8.082 -8.514 12.155 1.00 81.94 99 ALA A CA 1
ATOM 746 C C . ALA A 1 99 ? 8.196 -10.041 12.320 1.00 81.94 99 ALA A C 1
ATOM 748 O O . ALA A 1 99 ? 7.195 -10.752 12.320 1.00 81.94 99 ALA A O 1
ATOM 749 N N . GLY A 1 100 ? 9.423 -10.536 12.504 1.00 77.94 100 GLY A N 1
ATOM 750 C CA . GLY A 1 100 ? 9.684 -11.954 12.770 1.00 77.94 100 GLY A CA 1
ATOM 751 C C . GLY A 1 100 ? 9.713 -12.861 11.536 1.00 77.94 100 GLY A C 1
ATOM 752 O O . GLY A 1 100 ? 9.765 -14.077 11.706 1.00 77.94 100 GLY A O 1
ATOM 753 N N . ALA A 1 101 ? 9.717 -12.300 10.324 1.00 78.81 101 ALA A N 1
ATOM 754 C CA . ALA A 1 101 ? 9.859 -13.054 9.081 1.00 78.81 101 ALA A CA 1
ATOM 755 C C . ALA A 1 101 ? 10.896 -12.405 8.153 1.00 78.81 101 ALA A C 1
ATOM 757 O O . ALA A 1 101 ? 11.071 -11.186 8.150 1.00 78.81 101 ALA A O 1
ATOM 758 N N . ASP A 1 102 ? 11.587 -13.231 7.367 1.00 78.44 102 ASP A N 1
ATOM 759 C CA . ASP A 1 102 ? 12.464 -12.757 6.298 1.00 78.44 102 ASP A CA 1
ATOM 760 C C . ASP A 1 102 ? 11.625 -12.477 5.039 1.00 78.44 102 ASP A C 1
ATOM 762 O O . ASP A 1 102 ? 11.032 -13.408 4.482 1.00 78.44 102 ASP A O 1
ATOM 766 N N . PRO A 1 103 ? 11.559 -11.223 4.559 1.00 77.50 103 PRO A N 1
ATOM 767 C CA . PRO A 1 103 ? 10.774 -10.886 3.386 1.00 77.50 103 PRO A CA 1
ATOM 768 C C . PRO A 1 103 ? 11.431 -11.326 2.068 1.00 77.50 103 PRO A C 1
ATOM 770 O O . PRO A 1 103 ? 10.885 -11.010 1.016 1.00 77.50 103 PRO A O 1
ATOM 773 N N . ALA A 1 104 ? 12.576 -12.019 2.053 1.00 75.31 104 ALA A N 1
ATOM 774 C CA . ALA A 1 104 ? 13.284 -12.419 0.828 1.00 75.31 104 ALA A CA 1
ATOM 775 C C . ALA A 1 104 ? 12.421 -13.193 -0.194 1.00 75.31 104 ALA A C 1
ATOM 777 O O . ALA A 1 104 ? 12.611 -13.029 -1.397 1.00 75.31 104 ALA A O 1
ATOM 778 N N . GLY A 1 105 ? 11.440 -13.978 0.265 1.00 79.88 105 GLY A N 1
ATOM 779 C CA . GLY A 1 105 ? 10.535 -14.759 -0.593 1.00 79.88 105 GLY A CA 1
ATOM 780 C C . GLY A 1 105 ? 9.256 -14.040 -1.038 1.00 79.88 105 GLY A C 1
ATOM 781 O O . GLY A 1 105 ? 8.389 -14.676 -1.625 1.00 79.88 105 GLY A O 1
ATOM 782 N N . VAL A 1 106 ? 9.096 -12.754 -0.718 1.00 87.44 106 VAL A N 1
ATOM 783 C CA . VAL A 1 106 ?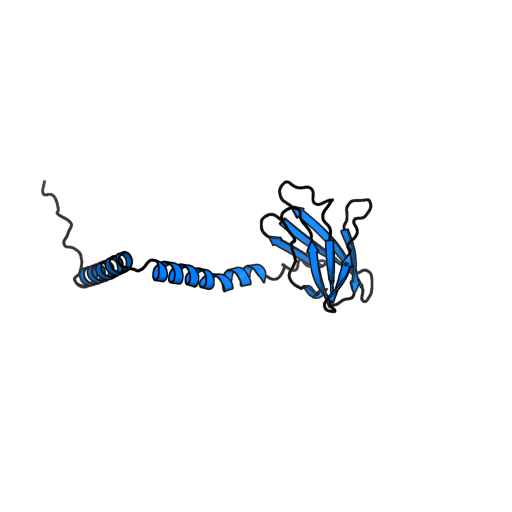 7.877 -12.000 -1.040 1.00 87.44 106 VAL A CA 1
ATOM 784 C C . VAL A 1 106 ? 7.896 -11.541 -2.495 1.00 87.44 106 VAL A C 1
ATOM 786 O O . VAL A 1 106 ? 8.815 -10.823 -2.909 1.00 87.44 106 VAL A O 1
ATOM 789 N N . ASP A 1 107 ? 6.846 -11.910 -3.227 1.00 90.94 107 ASP A N 1
ATOM 790 C CA . ASP A 1 107 ? 6.569 -11.408 -4.571 1.00 90.94 107 ASP A CA 1
ATOM 791 C C . ASP A 1 107 ? 6.118 -9.948 -4.504 1.00 90.94 107 ASP A C 1
ATOM 793 O O . ASP A 1 107 ? 5.246 -9.585 -3.706 1.00 90.94 107 ASP A O 1
ATOM 797 N N . VAL A 1 108 ? 6.715 -9.109 -5.351 1.00 95.31 108 VAL A N 1
ATOM 798 C CA . VAL A 1 108 ? 6.430 -7.674 -5.413 1.00 95.31 108 VAL A CA 1
ATOM 799 C C . VAL A 1 108 ? 6.071 -7.274 -6.831 1.00 95.31 108 VAL A C 1
ATOM 801 O O . VAL A 1 108 ? 6.737 -7.649 -7.795 1.00 95.31 108 VAL A O 1
ATOM 804 N N . MET A 1 109 ? 5.025 -6.465 -6.950 1.00 96.94 109 MET A N 1
ATOM 805 C CA . MET A 1 109 ? 4.560 -5.906 -8.210 1.00 96.94 109 MET A CA 1
ATOM 806 C C . MET A 1 109 ? 4.338 -4.404 -8.070 1.00 96.94 109 MET A C 1
ATOM 808 O O . MET A 1 109 ? 3.901 -3.918 -7.027 1.00 96.94 109 MET A O 1
ATOM 812 N N . VAL A 1 110 ? 4.612 -3.667 -9.140 1.00 96.81 110 VAL A N 1
ATOM 813 C CA . VAL A 1 110 ? 4.212 -2.268 -9.288 1.00 96.81 110 VAL A CA 1
ATOM 814 C C . VAL A 1 110 ? 3.088 -2.206 -10.299 1.00 96.81 110 VAL A C 1
ATOM 816 O O . VAL A 1 110 ? 3.259 -2.640 -11.435 1.00 96.81 110 VAL A O 1
ATOM 819 N N . GLN A 1 111 ? 1.960 -1.627 -9.906 1.00 97.12 111 GLN A N 1
ATOM 820 C CA . GLN A 1 111 ? 0.884 -1.314 -10.832 1.00 97.12 111 GLN A CA 1
ATOM 821 C C . GLN A 1 111 ? 0.914 0.164 -11.201 1.00 97.12 111 GLN A C 1
ATOM 823 O O . GLN A 1 111 ? 1.031 1.026 -10.328 1.00 97.12 111 GLN A O 1
ATOM 828 N N . ARG A 1 112 ? 0.790 0.450 -12.495 1.00 95.44 112 ARG A N 1
ATOM 829 C CA . ARG A 1 112 ? 0.695 1.795 -13.066 1.00 95.44 112 ARG A CA 1
ATOM 830 C C . ARG A 1 112 ? -0.761 2.232 -13.214 1.00 95.44 112 ARG A C 1
ATOM 832 O O . ARG A 1 112 ? -1.673 1.411 -13.212 1.00 95.44 112 ARG A O 1
ATOM 839 N N . GLY A 1 113 ? -0.993 3.538 -13.348 1.00 90.00 113 GLY A N 1
ATOM 840 C CA . GLY A 1 113 ? -2.346 4.098 -13.485 1.00 90.00 113 GLY A CA 1
ATOM 841 C C . GLY A 1 113 ? -3.118 3.668 -14.736 1.00 90.00 113 GLY A C 1
ATOM 842 O O . GLY A 1 113 ? -4.334 3.816 -14.771 1.00 90.00 113 GLY A O 1
ATOM 843 N N . ASP A 1 114 ? -2.433 3.129 -15.745 1.00 91.25 114 ASP A N 1
ATOM 844 C CA . ASP A 1 114 ? -3.035 2.483 -16.920 1.00 91.25 114 ASP A CA 1
ATOM 845 C C . ASP A 1 114 ? -3.506 1.040 -16.635 1.00 91.25 114 ASP A C 1
ATOM 847 O O . ASP A 1 114 ? -4.108 0.403 -17.498 1.00 91.25 114 ASP A O 1
ATOM 851 N N . GLY A 1 115 ? -3.262 0.538 -15.421 1.00 91.00 115 GLY A N 1
ATOM 852 C CA . GLY A 1 115 ? -3.560 -0.821 -14.986 1.00 91.00 115 GLY A CA 1
ATOM 853 C C . GLY A 1 115 ? -2.441 -1.822 -15.268 1.00 91.00 115 GLY A C 1
ATOM 854 O O . GLY A 1 115 ? -2.558 -2.965 -14.829 1.00 91.00 115 GLY A O 1
ATOM 855 N N . GLU A 1 116 ? -1.363 -1.425 -15.953 1.00 94.31 116 GLU A N 1
ATOM 856 C CA . GLU A 1 116 ? -0.249 -2.319 -16.260 1.00 94.31 116 GLU A CA 1
ATOM 857 C C . GLU A 1 116 ? 0.502 -2.712 -14.985 1.00 94.31 116 GLU A C 1
ATOM 859 O O . GLU A 1 116 ? 0.827 -1.868 -14.146 1.00 94.31 116 GLU A O 1
ATOM 864 N N . GLU A 1 117 ? 0.807 -4.001 -14.858 1.00 95.44 117 GLU A N 1
ATOM 865 C CA . GLU A 1 117 ? 1.515 -4.561 -13.715 1.00 95.44 117 GLU A CA 1
ATOM 866 C C . GLU A 1 117 ? 2.915 -5.030 -14.116 1.00 95.44 117 GLU A C 1
ATOM 868 O O . GLU A 1 117 ? 3.102 -5.770 -15.081 1.00 95.44 117 GLU A O 1
ATOM 873 N N . LEU A 1 118 ? 3.911 -4.591 -13.353 1.00 96.25 118 LEU A N 1
ATOM 874 C CA . LEU A 1 118 ? 5.320 -4.894 -13.553 1.00 96.25 118 LEU A CA 1
ATOM 875 C C . LEU A 1 118 ? 5.834 -5.684 -12.352 1.00 96.25 118 LEU A C 1
ATOM 877 O O . LEU A 1 118 ? 5.788 -5.197 -11.222 1.00 96.25 118 LEU A O 1
ATOM 881 N N . ALA A 1 119 ? 6.346 -6.889 -12.592 1.00 95.75 119 ALA A N 1
ATOM 882 C CA . ALA A 1 119 ? 7.019 -7.661 -11.555 1.00 95.75 119 ALA A CA 1
ATOM 883 C C . ALA A 1 119 ? 8.329 -6.971 -11.145 1.00 95.75 119 ALA A C 1
ATOM 885 O O . ALA A 1 119 ? 9.118 -6.559 -11.999 1.00 95.75 119 ALA A O 1
ATOM 886 N N . VAL A 1 120 ? 8.567 -6.865 -9.838 1.00 95.06 120 VAL A N 1
ATOM 887 C CA . VAL A 1 120 ? 9.811 -6.333 -9.277 1.00 95.06 120 VAL A CA 1
ATOM 888 C C . VAL A 1 120 ? 10.685 -7.509 -8.880 1.00 95.06 120 VAL A C 1
ATOM 890 O O . VAL A 1 120 ? 10.455 -8.157 -7.859 1.00 95.06 120 VAL A O 1
ATOM 893 N N . ALA A 1 121 ? 11.675 -7.805 -9.717 1.00 89.75 121 ALA A N 1
ATOM 894 C CA . ALA A 1 121 ? 12.615 -8.877 -9.444 1.00 89.75 121 ALA A CA 1
ATOM 895 C C . ALA A 1 121 ? 13.549 -8.505 -8.286 1.00 89.75 121 ALA A C 1
ATOM 897 O O . ALA A 1 121 ? 13.935 -7.346 -8.120 1.00 89.75 121 ALA A O 1
ATOM 898 N N . THR A 1 122 ? 13.933 -9.521 -7.522 1.00 90.25 122 THR A N 1
ATOM 899 C CA . THR A 1 122 ? 15.010 -9.429 -6.541 1.00 90.25 122 THR A CA 1
ATOM 900 C C . THR A 1 122 ? 16.344 -9.623 -7.257 1.00 90.25 122 THR A C 1
ATOM 902 O O . THR A 1 122 ? 16.506 -10.578 -8.022 1.00 90.25 122 THR A O 1
ATOM 905 N N . ASP A 1 123 ? 17.293 -8.722 -7.038 1.00 86.56 123 ASP A N 1
ATOM 906 C CA . ASP A 1 123 ? 18.638 -8.830 -7.583 1.00 86.56 123 ASP A CA 1
ATOM 907 C C . ASP A 1 123 ? 19.507 -9.819 -6.783 1.00 86.56 123 ASP A C 1
ATOM 909 O O . ASP A 1 123 ? 19.063 -10.491 -5.849 1.00 86.56 123 ASP A O 1
ATOM 913 N N . HIS A 1 124 ? 20.782 -9.927 -7.154 1.00 82.06 124 HIS A N 1
ATOM 914 C CA . HIS A 1 124 ? 21.706 -10.851 -6.499 1.00 82.06 124 HIS A CA 1
ATOM 915 C C . HIS A 1 124 ? 22.141 -10.414 -5.086 1.00 82.06 124 HIS A C 1
ATOM 917 O O . HIS A 1 124 ? 22.801 -11.189 -4.391 1.00 82.06 124 HIS A O 1
ATOM 923 N N . PHE A 1 125 ? 21.819 -9.186 -4.677 1.00 81.88 125 PHE A N 1
ATOM 924 C CA . PHE A 1 125 ? 22.031 -8.652 -3.333 1.00 81.88 125 PHE A CA 1
ATOM 925 C C . PHE A 1 125 ? 20.763 -8.709 -2.471 1.00 81.88 125 PHE A C 1
ATOM 927 O O . PHE A 1 125 ? 20.826 -8.405 -1.281 1.00 81.88 125 PHE A O 1
ATOM 934 N N . GLY A 1 126 ? 19.628 -9.137 -3.032 1.00 81.38 126 GLY A N 1
ATOM 935 C CA . GLY A 1 126 ? 18.347 -9.138 -2.332 1.00 81.38 126 GLY A CA 1
ATOM 936 C C . GLY A 1 126 ? 17.561 -7.832 -2.483 1.00 81.38 126 GLY A C 1
ATOM 937 O O . GLY A 1 126 ? 16.493 -7.695 -1.882 1.00 81.38 126 GLY A O 1
ATOM 938 N N . GLU A 1 127 ? 18.059 -6.873 -3.265 1.00 87.06 127 GLU A N 1
ATOM 939 C CA . GLU A 1 127 ? 17.384 -5.607 -3.523 1.00 87.06 127 GLU A CA 1
ATOM 940 C C . GLU A 1 127 ? 16.293 -5.786 -4.574 1.00 87.06 127 GLU A C 1
ATOM 942 O O . GLU A 1 127 ? 16.438 -6.518 -5.552 1.00 87.06 127 GLU A O 1
ATOM 947 N N . ARG A 1 128 ? 15.173 -5.093 -4.384 1.00 93.44 128 ARG A N 1
ATOM 948 C CA . ARG A 1 128 ? 14.053 -5.111 -5.324 1.00 93.44 128 ARG A CA 1
ATOM 949 C C . ARG A 1 128 ? 13.978 -3.768 -6.007 1.00 93.44 128 ARG A C 1
ATOM 951 O O . ARG A 1 128 ? 13.605 -2.786 -5.369 1.00 93.44 128 ARG A O 1
ATOM 958 N N . SER A 1 129 ? 14.314 -3.723 -7.291 1.00 94.06 129 SER A N 1
ATOM 959 C CA . SER A 1 129 ? 14.254 -2.482 -8.056 1.00 94.06 129 SER A CA 1
ATOM 960 C C . SER A 1 129 ? 13.552 -2.645 -9.397 1.00 94.06 129 SER A C 1
ATOM 962 O O . SER A 1 129 ? 13.630 -3.683 -10.053 1.00 94.06 129 SER A O 1
ATOM 964 N N . VAL A 1 130 ? 12.821 -1.608 -9.806 1.00 95.19 130 VAL A N 1
ATOM 965 C CA . VAL A 1 130 ? 12.163 -1.550 -11.116 1.00 95.19 130 VAL A CA 1
ATOM 966 C C . VAL A 1 130 ? 12.195 -0.132 -11.668 1.00 95.19 130 VAL A C 1
ATOM 968 O O . VAL A 1 130 ? 12.070 0.847 -10.931 1.00 95.19 130 VAL A O 1
ATOM 971 N N . GLU A 1 131 ? 12.364 -0.009 -12.981 1.00 94.38 131 GLU A N 1
ATOM 972 C CA . GLU A 1 131 ? 12.289 1.274 -13.674 1.00 94.38 131 GLU A CA 1
ATOM 973 C C . GLU A 1 131 ? 10.899 1.490 -14.260 1.00 94.38 131 GLU A C 1
ATOM 975 O O . GLU A 1 131 ? 10.383 0.662 -15.010 1.00 94.38 131 GLU A O 1
ATOM 980 N N . VAL A 1 132 ? 10.319 2.647 -13.970 1.00 92.88 132 VAL A N 1
ATOM 981 C CA . VAL A 1 132 ? 8.966 3.019 -14.381 1.00 92.88 132 VAL A CA 1
ATOM 982 C C . VAL A 1 132 ? 8.946 4.427 -14.972 1.00 92.88 132 VAL A C 1
ATOM 984 O O . VAL A 1 132 ? 9.852 5.241 -14.755 1.00 92.88 132 VAL A O 1
ATOM 987 N N . GLY A 1 133 ? 7.924 4.702 -15.782 1.00 90.56 133 GLY A N 1
ATOM 988 C CA . GLY A 1 133 ? 7.635 6.053 -16.255 1.00 90.56 133 GLY A CA 1
ATOM 989 C C . GLY A 1 133 ? 7.061 6.935 -15.144 1.00 90.56 133 GLY A C 1
ATOM 990 O O . GLY A 1 133 ? 6.650 6.436 -14.100 1.00 90.56 133 GLY A O 1
ATOM 991 N N . LEU A 1 134 ? 7.020 8.244 -15.393 1.00 88.94 134 LEU A N 1
ATOM 992 C CA . LEU A 1 134 ? 6.316 9.192 -14.523 1.00 88.94 134 LEU A CA 1
ATOM 993 C C . LEU A 1 134 ? 4.813 8.900 -14.497 1.00 88.94 134 LEU A C 1
ATOM 995 O O . LEU A 1 134 ? 4.238 8.527 -15.524 1.00 88.94 134 LEU A O 1
ATOM 999 N N . GLY A 1 135 ? 4.179 9.151 -13.355 1.00 89.88 135 GLY A N 1
ATOM 1000 C CA . GLY A 1 135 ? 2.736 8.987 -13.190 1.00 89.88 135 GLY A CA 1
ATOM 1001 C C . GLY A 1 135 ? 2.338 8.282 -11.894 1.00 89.88 135 GLY A C 1
ATOM 1002 O O . GLY A 1 135 ? 3.180 8.036 -11.032 1.00 89.88 135 GLY A O 1
ATOM 1003 N N . PRO A 1 136 ? 1.040 7.985 -11.726 1.00 92.06 136 PRO A N 1
ATOM 1004 C CA . PRO A 1 136 ? 0.545 7.292 -10.549 1.00 92.06 136 PRO A CA 1
ATOM 1005 C C . PRO A 1 136 ? 0.942 5.814 -10.576 1.00 92.06 136 PRO A C 1
ATOM 1007 O O . PRO A 1 136 ? 0.752 5.114 -11.577 1.00 92.06 136 PRO A O 1
ATOM 1010 N N . VAL A 1 137 ? 1.455 5.341 -9.447 1.00 95.06 137 VAL A N 1
ATOM 1011 C CA . VAL A 1 137 ? 1.835 3.951 -9.206 1.00 95.06 137 VAL A CA 1
ATOM 1012 C C . VAL A 1 137 ? 1.354 3.488 -7.832 1.00 95.06 137 VAL A C 1
ATOM 1014 O O . VAL A 1 137 ? 1.129 4.298 -6.933 1.00 95.06 137 VAL A O 1
ATOM 1017 N N . ARG A 1 138 ? 1.210 2.178 -7.653 1.00 95.25 138 ARG A N 1
ATOM 1018 C CA . ARG A 1 138 ? 1.076 1.539 -6.338 1.00 95.25 138 ARG A CA 1
ATOM 1019 C C . ARG A 1 138 ? 1.885 0.251 -6.292 1.00 95.25 138 ARG A C 1
ATOM 1021 O O . ARG A 1 138 ? 2.112 -0.372 -7.328 1.00 95.25 138 ARG A O 1
ATOM 1028 N N . VAL A 1 139 ? 2.298 -0.155 -5.098 1.00 96.06 139 VAL A N 1
ATOM 1029 C CA . VAL A 1 139 ? 3.059 -1.389 -4.875 1.00 96.06 139 VAL A CA 1
ATOM 1030 C C . VAL A 1 139 ? 2.156 -2.441 -4.245 1.00 96.06 139 VAL A C 1
ATOM 1032 O O . VAL A 1 139 ? 1.402 -2.148 -3.316 1.00 96.06 139 VAL A O 1
ATOM 1035 N N . LEU A 1 140 ? 2.247 -3.668 -4.747 1.00 95.38 140 LEU A N 1
ATOM 1036 C CA . LEU A 1 140 ? 1.590 -4.854 -4.215 1.00 95.38 140 LEU A CA 1
ATOM 1037 C C . LEU A 1 140 ? 2.668 -5.830 -3.744 1.00 95.38 140 LEU A C 1
ATOM 1039 O O . L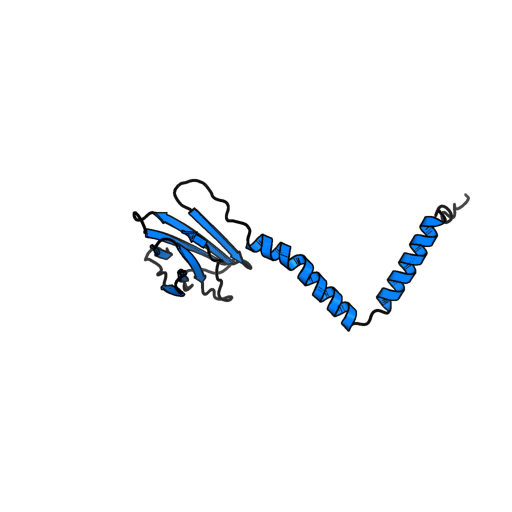EU A 1 140 ? 3.600 -6.117 -4.491 1.00 95.38 140 LEU A O 1
ATOM 1043 N N . ALA A 1 141 ? 2.549 -6.331 -2.518 1.00 93.69 141 ALA A N 1
ATOM 1044 C CA . ALA A 1 141 ? 3.484 -7.287 -1.935 1.00 93.69 141 ALA A CA 1
ATOM 1045 C C . ALA A 1 141 ? 2.730 -8.481 -1.335 1.00 93.69 141 ALA A C 1
ATOM 1047 O O . ALA A 1 141 ? 1.832 -8.305 -0.507 1.00 93.69 141 ALA A O 1
ATOM 1048 N N . GLY A 1 142 ? 3.091 -9.696 -1.745 1.00 91.19 142 GLY A N 1
ATOM 1049 C CA . GLY A 1 142 ? 2.476 -10.948 -1.297 1.00 91.19 142 GLY A CA 1
ATOM 1050 C C . GLY A 1 142 ? 3.140 -11.533 -0.049 1.00 91.19 142 GLY A C 1
ATOM 1051 O O . GLY A 1 142 ? 3.852 -12.527 -0.150 1.00 91.19 142 GLY A O 1
ATOM 1052 N N . PHE A 1 143 ? 2.940 -10.928 1.125 1.00 86.81 143 PHE A N 1
ATOM 1053 C CA . PHE A 1 143 ? 3.465 -11.481 2.384 1.00 86.81 143 PHE A CA 1
ATOM 1054 C C . PHE A 1 143 ? 2.769 -12.796 2.770 1.00 86.81 143 PHE A C 1
ATOM 1056 O O . PHE A 1 143 ? 1.609 -13.023 2.418 1.00 86.81 143 PHE A O 1
ATOM 1063 N N . ALA A 1 144 ? 3.438 -13.632 3.574 1.00 83.12 144 ALA A N 1
ATOM 1064 C CA . ALA A 1 144 ? 2.880 -14.901 4.054 1.00 83.12 144 ALA A CA 1
ATOM 1065 C C . ALA A 1 144 ? 1.606 -14.705 4.898 1.00 83.12 144 ALA A C 1
ATOM 1067 O O . ALA A 1 144 ? 0.662 -15.487 4.799 1.00 83.12 144 ALA A O 1
ATOM 1068 N N . ALA A 1 145 ? 1.552 -13.626 5.686 1.00 82.75 145 ALA A N 1
ATOM 1069 C CA . ALA A 1 145 ? 0.378 -13.235 6.467 1.00 82.75 145 ALA A CA 1
ATOM 1070 C C . ALA A 1 145 ? -0.765 -12.628 5.623 1.00 82.75 145 ALA A C 1
ATOM 1072 O O . ALA A 1 145 ? -1.812 -12.263 6.161 1.00 82.75 145 ALA A O 1
ATOM 1073 N N . GLY A 1 146 ? -0.570 -12.481 4.311 1.00 85.00 146 GLY A N 1
ATOM 1074 C CA . GLY A 1 146 ? -1.541 -11.937 3.369 1.00 85.00 146 GLY A CA 1
ATOM 1075 C C . GLY A 1 146 ? -1.007 -10.727 2.598 1.00 85.00 146 GLY A C 1
ATOM 1076 O O . GLY A 1 146 ? -0.079 -10.052 3.058 1.00 85.00 146 GLY A O 1
ATOM 1077 N N . PRO A 1 147 ? -1.604 -10.427 1.432 1.00 89.50 147 PRO A N 1
ATOM 1078 C CA . PRO A 1 147 ? -1.125 -9.373 0.553 1.00 89.50 147 PRO A CA 1
ATOM 1079 C C . PRO A 1 147 ? -1.289 -7.989 1.185 1.00 89.50 147 PRO A C 1
ATOM 1081 O O . PRO A 1 147 ? -2.270 -7.707 1.874 1.00 89.50 147 PRO A O 1
ATOM 1084 N N . VAL A 1 148 ? -0.330 -7.111 0.906 1.00 90.50 148 VAL A N 1
ATOM 1085 C CA . VAL A 1 148 ? -0.367 -5.693 1.266 1.00 90.50 148 VAL A CA 1
ATOM 1086 C C . VAL A 1 148 ? -0.300 -4.880 -0.017 1.00 90.50 148 VAL A C 1
ATOM 1088 O O . VAL A 1 148 ? 0.477 -5.177 -0.923 1.00 90.50 148 VAL A O 1
ATOM 1091 N N . THR A 1 149 ? -1.138 -3.856 -0.112 1.00 91.44 149 THR A N 1
ATOM 1092 C CA . THR A 1 149 ? -1.169 -2.933 -1.247 1.00 91.44 149 THR A CA 1
ATOM 1093 C C . THR A 1 149 ? -1.062 -1.515 -0.721 1.00 91.44 149 THR A C 1
ATOM 1095 O O . THR A 1 149 ? -1.773 -1.147 0.213 1.00 91.44 149 THR A O 1
ATOM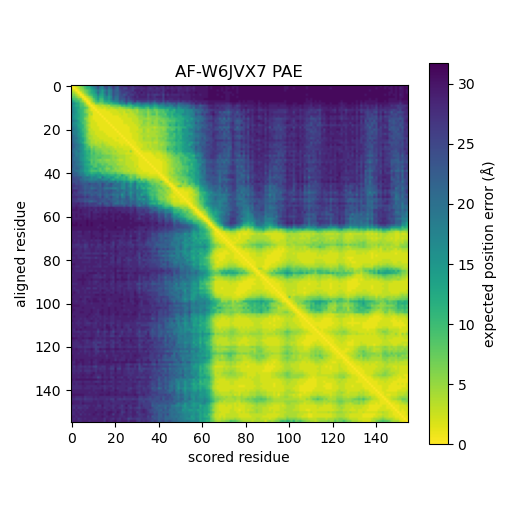 1098 N N . THR A 1 150 ? -0.165 -0.724 -1.300 1.00 92.19 150 THR A N 1
ATOM 1099 C CA . THR A 1 150 ? -0.040 0.693 -0.954 1.00 92.19 150 THR A CA 1
ATOM 1100 C C . THR A 1 150 ? -1.189 1.498 -1.560 1.00 92.19 150 THR A C 1
ATOM 1102 O O . THR A 1 150 ? -1.820 1.084 -2.538 1.00 92.19 150 THR A O 1
ATOM 1105 N N . GLY A 1 151 ? -1.420 2.701 -1.030 1.00 88.81 151 GLY A N 1
ATOM 1106 C CA . GLY A 1 151 ? -2.166 3.719 -1.768 1.00 88.81 151 GLY A CA 1
ATOM 1107 C C . GLY A 1 151 ? -1.467 4.073 -3.087 1.00 88.81 151 GLY A C 1
ATOM 1108 O O . GLY A 1 151 ? -0.285 3.768 -3.282 1.00 88.81 151 GLY A O 1
ATOM 1109 N N . TRP A 1 152 ? -2.200 4.720 -3.992 1.00 90.81 152 TRP A N 1
ATOM 1110 C CA . TRP A 1 152 ? -1.607 5.318 -5.187 1.00 90.81 152 TRP A CA 1
ATOM 1111 C C . TRP A 1 152 ? -0.734 6.512 -4.795 1.00 90.81 152 TRP A C 1
ATOM 1113 O O . TRP A 1 152 ? -1.172 7.375 -4.037 1.00 90.81 152 TRP A O 1
ATOM 1123 N N . PHE A 1 153 ? 0.474 6.587 -5.342 1.00 87.25 153 PHE A N 1
ATOM 1124 C CA . PHE A 1 153 ? 1.370 7.732 -5.207 1.00 87.25 153 PHE A CA 1
ATOM 1125 C C . PHE A 1 153 ? 1.955 8.114 -6.568 1.00 87.25 153 PHE A C 1
ATOM 1127 O O . PHE A 1 153 ? 2.003 7.302 -7.487 1.00 87.25 153 PHE A O 1
ATOM 1134 N N . THR A 1 154 ? 2.343 9.379 -6.722 1.00 87.38 154 THR A N 1
ATOM 1135 C CA . THR A 1 154 ? 2.826 9.921 -8.002 1.00 87.38 154 THR A CA 1
ATOM 1136 C C . THR A 1 154 ? 4.336 10.105 -7.962 1.00 87.38 154 THR A C 1
ATOM 1138 O O . THR A 1 154 ? 4.849 10.645 -6.984 1.00 87.38 154 THR A O 1
ATOM 1141 N N . ILE A 1 155 ? 5.015 9.687 -9.031 1.00 84.00 155 ILE A N 1
ATOM 1142 C CA . ILE A 1 155 ? 6.478 9.727 -9.209 1.00 84.00 155 ILE A CA 1
ATOM 1143 C C . ILE A 1 155 ? 6.913 10.505 -10.453 1.00 84.00 155 ILE A C 1
ATOM 1145 O O . ILE A 1 155 ? 6.118 10.578 -11.423 1.00 84.00 155 ILE A O 1
#

Secondary structure (DSSP, 8-state):
-----------HHHHHHHHHHHHHHHHHHT--HHHHHHHHHHHHHHTHHHHHHHHT-------SSSEEEEEEETTEEEEEEEEE-SSSEEEEEEEEEETTB-GGG-EEEEEETTS-EEE--B-TTS-EEEEEESSEEEEEEEETTEEEEPPPEE-

Sequence (155 aa):
MPMVTGDNTLLPADRALLAQLRELTAAEAEMPDDVALAAKAAQGWGNIDAELAALVQEPVLTRGDGTAYSFAVAGREIRVEVEPVGYRRRRLNVVLREAGADPAGVDVMVQRGDGEELAVATDHFGERSVEVGLGPVRVLAGFAAGPVTTGWFTI

Foldseek 3Di:
DDDPPPDPPQDPVNVVVVVVVVVVVVVVVVDDPVVVVVVVVVVVVVCVVVVVCVLVPPPPAPDDQWGWDWDDDDQKIWIWIWHDPDDFKIKTWIDIGHVPDDLLPKWKWKAFPVRDIDTFDQDPVSITMDMDGWHWIKMWIQDPVGIDIHDIDTD

Nearest 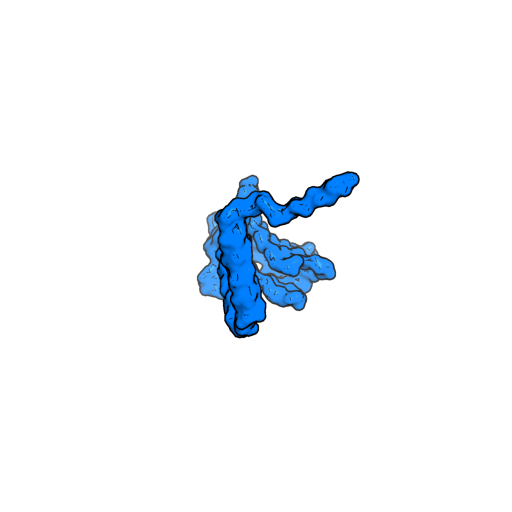PDB structures (foldseek):
  2bvt-assembly1_A  TM=6.087E-01  e=2.863E-01  Cellulomonas fimi
  2x2y-assembly2_B  TM=5.644E-01  e=2.186E-01  Cellulomonas fimi
  3df6-assembly2_D  TM=6.380E-01  e=1.999E+00  Captovirus AFV1

Mean predicted aligned error: 16.0 Å

Solvent-accessible surface area (backbone atoms only — not comparable to full-atom values): 9185 Å² total; per-residue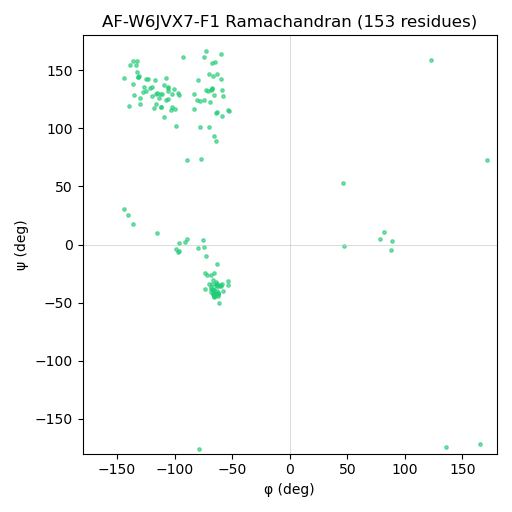 (Å²): 133,86,81,79,80,88,81,78,84,70,48,75,66,54,52,52,51,50,49,51,53,49,53,51,53,52,52,57,74,69,51,54,70,69,58,54,48,50,52,56,52,53,55,56,59,70,45,44,63,58,54,49,49,62,72,60,55,73,63,74,80,64,89,67,94,38,52,60,44,74,48,77,56,96,66,32,36,46,34,40,38,37,38,75,75,53,99,63,35,33,34,39,40,52,46,70,45,40,79,94,53,80,57,86,83,45,54,36,34,40,34,38,76,88,68,51,75,42,80,37,53,66,50,99,85,68,50,27,50,44,78,42,67,64,44,46,33,29,45,37,36,48,43,95,95,47,74,48,67,54,70,78,47,77,90

Radius of gyration: 27.58 Å; Cα contacts (8 Å, |Δi|>4): 198; chains: 1; bounding box: 56×37×86 Å

pLDDT: mean 80.74, std 14.96, range [38.62, 97.12]